Protein AF-A0A522CH84-F1 (afdb_monomer)

Solvent-accessible surface area (backbone atoms only — not comparable to full-atom values): 4876 Å² total; per-residue (Å²): 131,67,68,64,43,52,53,43,40,55,51,44,46,56,46,42,52,52,38,40,75,72,66,77,47,84,59,92,44,45,44,67,54,49,71,50,56,42,82,45,51,70,49,74,39,52,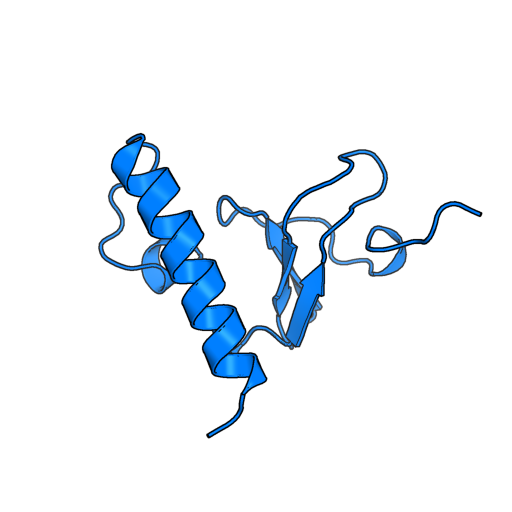30,34,75,95,75,42,77,55,49,33,45,27,31,74,87,48,51,23,24,39,73,81,36,45,81,49,80,55,62,67,89,43,41,64,71,76,86,125

pLDDT: mean 92.91, std 10.4, range [43.31, 98.38]

Sequence (84 aa):
MNVEAKLYGDLMEKYFRRWRVMGFTMAGSPEEFYGFHYNHVAEVHFHKQGDGDGIWFRLHDGRVFDIMGHPDEPDRLWYDKTAH

Foldseek 3Di:
DPPQLVVLQVLLQVLVVVCVVVVVDPDPGSCRQLVHHSVQFPDWFQAFAPVGGAIWTAGPVQWIAGSRNHTDDSDPVGTDDDPD

Nearest PDB structures (foldseek):
  8gw2-assembly1_E  TM=6.103E-01  e=4.856E+00  Escherichia coli
  7fik-assembly1_d  TM=4.431E-01  e=3.733E+00  Xenopus laevis

Mean predicted aligned error: 3.71 Å

Radius of gyration: 12.81 Å; Cα contacts (8 Å, |Δi|>4): 114; chains: 1; bounding box: 24×38×35 Å

Structure (mmCIF, N/CA/C/O backbone):
data_AF-A0A522CH84-F1
#
_entry.id   AF-A0A522CH84-F1
#
loop_
_atom_site.group_PDB
_atom_site.id
_atom_site.type_symbol
_atom_site.label_atom_id
_atom_site.label_alt_id
_atom_site.label_comp_id
_atom_site.label_asym_id
_atom_site.label_entity_id
_atom_site.label_seq_id
_atom_site.pdbx_PDB_ins_code
_atom_site.Cartn_x
_atom_site.Cartn_y
_atom_site.Cartn_z
_atom_site.occupancy
_atom_site.B_iso_or_equiv
_atom_site.auth_seq_id
_atom_site.auth_comp_id
_atom_site.auth_asym_id
_atom_site.auth_atom_id
_atom_site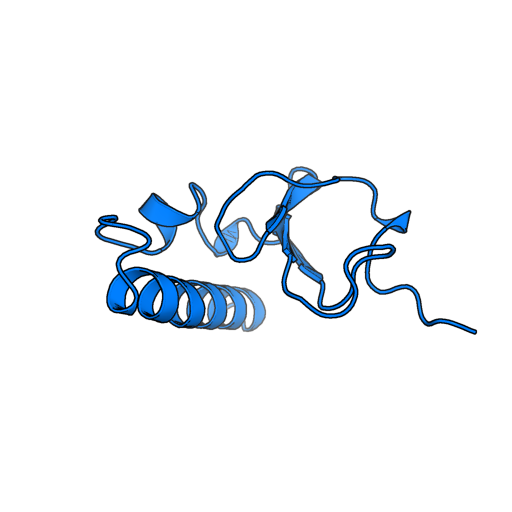.pdbx_PDB_model_num
ATOM 1 N N . MET A 1 1 ? -0.684 -4.545 21.108 1.00 54.44 1 MET A N 1
ATOM 2 C CA . MET A 1 1 ? -0.406 -3.760 19.886 1.00 54.44 1 MET A CA 1
ATOM 3 C C . MET A 1 1 ? 0.034 -4.754 18.821 1.00 54.44 1 MET A C 1
ATOM 5 O O . MET A 1 1 ? 0.929 -5.533 19.122 1.00 54.44 1 MET A O 1
ATOM 9 N N . ASN A 1 2 ? -0.642 -4.823 17.669 1.00 71.12 2 ASN A N 1
ATOM 10 C CA . ASN A 1 2 ? -0.261 -5.750 16.597 1.00 71.12 2 ASN A CA 1
ATOM 11 C C . ASN A 1 2 ? 1.008 -5.212 15.910 1.0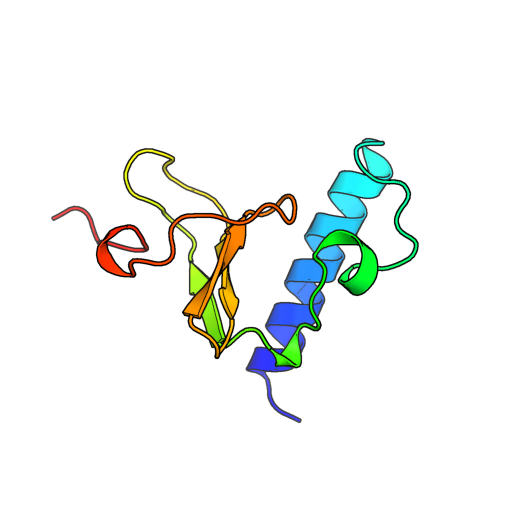0 71.12 2 ASN A C 1
ATOM 13 O O . ASN A 1 2 ? 1.006 -4.076 15.436 1.00 71.12 2 ASN A O 1
ATOM 17 N N . VAL A 1 3 ? 2.100 -5.978 15.933 1.00 72.56 3 VAL A N 1
ATOM 18 C CA . VAL A 1 3 ? 3.416 -5.550 15.422 1.00 72.56 3 VAL A CA 1
ATOM 19 C C . VAL A 1 3 ? 3.364 -5.299 13.912 1.00 72.56 3 VAL A C 1
ATOM 21 O O . VAL A 1 3 ? 3.954 -4.332 13.437 1.00 72.56 3 VAL A O 1
ATOM 24 N N . GLU A 1 4 ? 2.592 -6.100 13.178 1.00 79.00 4 GLU 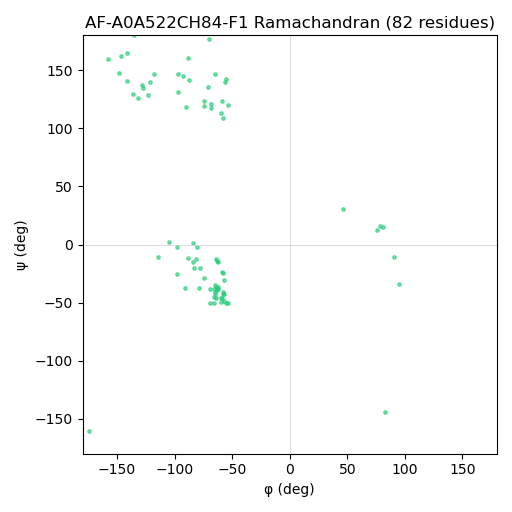A N 1
ATOM 25 C CA . GLU A 1 4 ? 2.443 -6.000 11.720 1.00 79.00 4 GLU A CA 1
ATOM 26 C C . GLU A 1 4 ? 1.763 -4.696 11.299 1.00 79.00 4 GLU A C 1
ATOM 28 O O . GLU A 1 4 ? 2.272 -3.975 10.445 1.00 79.00 4 GLU A O 1
ATOM 33 N N . ALA A 1 5 ? 0.683 -4.317 11.987 1.00 79.44 5 ALA A N 1
ATOM 34 C CA . ALA A 1 5 ? -0.026 -3.068 11.722 1.00 79.44 5 ALA A CA 1
ATOM 35 C C . ALA A 1 5 ? 0.891 -1.839 11.859 1.00 79.44 5 ALA A C 1
ATOM 37 O O . ALA A 1 5 ? 0.851 -0.930 11.031 1.00 79.44 5 ALA A O 1
ATOM 38 N N . LYS A 1 6 ? 1.772 -1.826 12.869 1.00 87.88 6 LYS A N 1
ATOM 39 C CA . LYS A 1 6 ? 2.751 -0.743 13.030 1.00 87.88 6 LYS A CA 1
ATOM 40 C C . LYS A 1 6 ? 3.752 -0.709 11.868 1.00 87.88 6 LYS A C 1
ATOM 42 O O . LYS A 1 6 ? 4.072 0.375 11.392 1.00 87.88 6 LYS A O 1
ATOM 47 N N . LEU A 1 7 ? 4.220 -1.868 11.398 1.00 91.50 7 LEU A N 1
ATOM 48 C CA . LEU A 1 7 ? 5.144 -1.947 10.261 1.00 91.50 7 LEU A CA 1
ATOM 49 C C . LEU A 1 7 ? 4.508 -1.420 8.969 1.00 91.50 7 LEU A C 1
ATOM 51 O O . LEU A 1 7 ? 5.170 -0.707 8.215 1.00 91.50 7 LEU A O 1
ATOM 55 N N . TYR A 1 8 ? 3.228 -1.711 8.730 1.00 94.94 8 TYR A N 1
ATOM 56 C CA . TYR A 1 8 ? 2.503 -1.177 7.575 1.00 94.94 8 TYR A CA 1
ATOM 57 C C . TYR A 1 8 ? 2.350 0.342 7.648 1.00 94.94 8 TYR A C 1
ATOM 59 O O . TYR A 1 8 ? 2.602 1.022 6.654 1.00 94.94 8 TYR A O 1
ATOM 67 N N . GLY A 1 9 ? 2.029 0.885 8.827 1.00 95.56 9 GLY A N 1
ATOM 68 C CA . GLY A 1 9 ? 1.993 2.333 9.045 1.00 95.56 9 GLY A CA 1
ATOM 69 C C . GLY A 1 9 ? 3.349 3.000 8.783 1.00 95.56 9 GLY A C 1
ATOM 70 O O . GLY A 1 9 ? 3.421 3.983 8.049 1.00 95.56 9 GLY A O 1
ATOM 71 N N . ASP A 1 10 ? 4.437 2.423 9.306 1.00 95.88 10 ASP A N 1
ATOM 72 C CA . ASP A 1 10 ? 5.802 2.929 9.103 1.00 95.88 10 ASP A CA 1
ATOM 73 C C . ASP A 1 10 ? 6.204 2.905 7.606 1.00 95.88 10 ASP A C 1
ATOM 75 O O . ASP A 1 10 ? 6.841 3.839 7.108 1.00 95.88 10 ASP A O 1
ATOM 79 N N . LEU A 1 11 ? 5.803 1.865 6.861 1.00 96.06 11 LEU A N 1
ATOM 80 C CA . LEU A 1 11 ? 6.006 1.762 5.411 1.00 96.06 11 LEU A CA 1
ATOM 81 C C . LEU A 1 11 ? 5.210 2.822 4.644 1.00 96.06 11 LEU A C 1
ATOM 83 O O . LEU A 1 11 ? 5.787 3.540 3.823 1.00 96.06 11 LEU A O 1
ATOM 87 N N . MET A 1 12 ? 3.913 2.952 4.922 1.00 97.31 12 MET A N 1
ATOM 88 C CA . MET A 1 12 ? 3.062 3.959 4.286 1.00 97.31 12 MET A CA 1
ATOM 89 C C . MET A 1 12 ? 3.625 5.365 4.510 1.00 97.31 12 MET A C 1
ATOM 91 O O . MET A 1 12 ? 3.825 6.096 3.540 1.00 97.31 12 MET A O 1
ATOM 95 N N . GLU A 1 13 ? 3.971 5.709 5.753 1.00 97.69 13 GLU A N 1
ATOM 96 C CA . GLU A 1 13 ? 4.564 7.000 6.120 1.00 97.69 13 GLU A CA 1
ATOM 97 C C . GLU A 1 13 ? 5.880 7.257 5.371 1.00 97.69 13 GLU A C 1
ATOM 99 O O . GLU A 1 13 ? 6.078 8.336 4.805 1.00 97.69 13 GLU A O 1
ATOM 104 N N . LYS A 1 14 ? 6.777 6.261 5.314 1.00 97.12 14 LYS A N 1
ATOM 105 C CA . LYS A 1 14 ? 8.065 6.365 4.610 1.00 97.12 14 LYS A CA 1
ATOM 106 C C . LYS A 1 14 ? 7.876 6.757 3.143 1.00 97.12 14 LYS A C 1
ATOM 108 O O . LYS A 1 14 ? 8.551 7.673 2.663 1.00 97.12 14 LYS A O 1
ATOM 113 N N . TYR A 1 15 ? 6.997 6.063 2.424 1.00 96.56 15 TYR A N 1
ATOM 114 C CA . TYR A 1 15 ? 6.810 6.303 0.992 1.00 96.56 15 TYR A CA 1
ATOM 115 C C . TYR A 1 15 ? 5.953 7.536 0.719 1.00 96.56 15 TYR A C 1
ATOM 117 O O . TYR A 1 15 ? 6.328 8.332 -0.137 1.00 96.56 15 TYR A O 1
ATOM 125 N N . PHE A 1 16 ? 4.919 7.793 1.522 1.00 97.62 16 PHE A N 1
ATOM 126 C CA . PHE A 1 16 ? 4.168 9.049 1.474 1.00 97.62 16 PHE A CA 1
ATOM 127 C C . PHE A 1 16 ? 5.094 10.265 1.601 1.00 97.62 16 PHE A C 1
ATOM 129 O O . PHE A 1 16 ? 5.065 11.157 0.753 1.00 97.62 16 PHE A O 1
ATOM 136 N N . ARG A 1 17 ? 5.981 10.286 2.609 1.00 97.69 17 ARG A N 1
ATOM 137 C CA . ARG A 1 17 ? 6.952 11.379 2.781 1.00 97.69 17 ARG A CA 1
ATOM 138 C C . ARG A 1 17 ? 7.844 11.545 1.562 1.00 97.69 17 ARG A C 1
ATOM 140 O O . ARG A 1 17 ? 8.082 12.672 1.137 1.00 97.69 17 ARG A O 1
ATOM 147 N N . ARG A 1 18 ? 8.325 10.438 0.991 1.00 96.81 18 ARG A N 1
ATOM 148 C CA . ARG A 1 18 ? 9.140 10.465 -0.227 1.00 96.81 18 ARG A CA 1
ATOM 149 C C . ARG A 1 18 ? 8.374 11.104 -1.390 1.00 96.81 18 ARG A C 1
ATOM 151 O O . ARG A 1 18 ? 8.908 12.014 -2.021 1.00 96.81 18 ARG A O 1
ATOM 158 N N . TRP A 1 19 ? 7.136 10.684 -1.647 1.00 95.94 19 TRP A N 1
ATOM 159 C CA . TRP A 1 19 ? 6.312 11.222 -2.737 1.00 95.94 19 TRP A CA 1
ATOM 160 C C . TRP A 1 19 ? 5.935 12.687 -2.523 1.00 95.94 19 TRP A C 1
ATOM 162 O O . TRP A 1 19 ? 5.990 13.476 -3.465 1.00 95.94 19 TRP A O 1
ATOM 172 N N . ARG A 1 20 ? 5.650 13.078 -1.279 1.00 96.25 20 ARG A N 1
ATOM 173 C CA . ARG A 1 20 ? 5.380 14.468 -0.906 1.00 96.25 20 ARG A CA 1
ATOM 174 C C . ARG A 1 20 ? 6.596 15.369 -1.120 1.00 96.25 20 ARG A C 1
ATOM 176 O O . ARG A 1 20 ? 6.461 16.432 -1.713 1.00 96.25 20 ARG A O 1
ATOM 183 N N . VAL A 1 21 ? 7.789 14.942 -0.693 1.00 97.50 21 VAL A N 1
ATOM 184 C CA . VAL A 1 21 ? 9.040 15.705 -0.891 1.00 97.50 21 VAL A CA 1
ATOM 185 C C . VAL A 1 21 ? 9.363 15.884 -2.375 1.00 97.50 21 VAL A C 1
ATOM 187 O O . VAL A 1 21 ? 9.843 16.940 -2.772 1.00 97.50 21 VAL A O 1
ATOM 190 N N . MET A 1 22 ? 9.076 14.879 -3.202 1.00 96.56 22 MET A N 1
ATOM 191 C CA . MET A 1 22 ? 9.274 14.959 -4.652 1.00 96.56 22 MET A CA 1
ATOM 192 C C . MET A 1 22 ? 8.146 15.707 -5.388 1.00 96.56 22 MET A C 1
ATOM 194 O O . MET A 1 22 ? 8.230 15.875 -6.600 1.00 96.56 22 MET A O 1
ATOM 198 N N . GLY A 1 23 ? 7.106 16.169 -4.684 1.00 96.50 23 GLY A N 1
ATOM 199 C CA . GLY A 1 23 ? 6.006 16.942 -5.268 1.00 96.50 23 GLY A CA 1
ATOM 200 C C . GLY A 1 23 ? 4.965 16.117 -6.031 1.00 96.50 23 GLY A C 1
ATOM 201 O O . GLY A 1 23 ? 4.177 16.687 -6.778 1.00 96.50 23 GLY A O 1
ATOM 202 N N . PHE A 1 24 ? 4.930 14.793 -5.847 1.00 95.62 24 PHE A N 1
ATOM 203 C CA . PHE A 1 24 ? 3.954 13.915 -6.510 1.00 95.62 24 PHE A CA 1
ATOM 204 C C . PHE A 1 24 ? 2.586 13.881 -5.822 1.00 95.62 24 PHE A C 1
ATOM 206 O O . PHE A 1 24 ? 1.625 13.373 -6.390 1.00 95.62 24 PHE A O 1
ATOM 213 N N . THR A 1 25 ? 2.478 14.407 -4.602 1.00 95.81 25 THR A N 1
ATOM 214 C CA . THR A 1 25 ? 1.210 14.496 -3.878 1.00 95.81 25 THR A CA 1
ATOM 215 C C . THR A 1 25 ? 1.166 15.720 -2.976 1.00 95.81 25 THR A C 1
ATOM 217 O O . THR A 1 25 ? 2.182 16.133 -2.413 1.00 95.81 25 THR A O 1
ATOM 220 N N . MET A 1 26 ? -0.038 16.270 -2.822 1.00 96.38 26 MET A N 1
ATOM 221 C CA . MET A 1 26 ? -0.360 17.344 -1.879 1.00 96.38 26 MET A CA 1
ATOM 222 C C . MET A 1 26 ? -1.137 16.838 -0.657 1.00 96.38 26 MET A C 1
ATOM 224 O O . MET A 1 26 ? -1.504 17.649 0.192 1.00 96.38 26 MET A O 1
ATOM 228 N N . ALA A 1 27 ? -1.381 15.525 -0.564 1.00 97.12 27 ALA A N 1
ATOM 229 C CA . ALA A 1 27 ? -2.119 14.920 0.538 1.00 97.12 27 ALA A CA 1
ATOM 230 C C . ALA A 1 27 ? -1.496 15.277 1.900 1.00 97.12 27 ALA A C 1
ATOM 232 O O . ALA A 1 27 ? -0.270 15.362 2.061 1.00 97.12 27 ALA A O 1
ATOM 233 N N . GLY A 1 28 ? -2.356 15.500 2.891 1.00 96.88 28 GLY A N 1
ATOM 234 C CA . GLY A 1 28 ? -1.988 15.853 4.254 1.00 96.88 28 GLY A CA 1
ATOM 235 C C . GLY A 1 28 ? -1.442 14.675 5.057 1.00 96.88 28 GLY A C 1
ATOM 236 O O . GLY A 1 28 ? -0.583 14.899 5.915 1.00 96.88 28 GLY A O 1
ATOM 237 N N . SER A 1 29 ? -1.872 13.449 4.743 1.00 97.25 29 SER A N 1
ATOM 238 C CA . SER A 1 29 ? -1.496 12.210 5.436 1.00 97.25 29 SER A CA 1
ATOM 239 C C . SER A 1 29 ? -1.298 11.021 4.480 1.00 97.25 29 SER A C 1
ATOM 241 O O . SER A 1 29 ? -1.762 11.066 3.334 1.00 97.25 29 SER A O 1
ATOM 243 N N . PRO A 1 30 ? -0.654 9.927 4.938 1.00 97.44 30 PRO A N 1
ATOM 244 C CA . PRO A 1 30 ? -0.593 8.684 4.174 1.00 97.44 30 PRO A CA 1
ATOM 245 C C . PRO A 1 30 ? -1.978 8.131 3.834 1.00 97.44 30 PRO A C 1
ATOM 247 O O . PRO A 1 30 ? -2.195 7.704 2.708 1.00 97.44 30 PRO A O 1
ATOM 250 N N . GLU A 1 31 ? -2.930 8.154 4.767 1.00 97.50 31 GLU A N 1
ATOM 251 C CA . GLU A 1 31 ? -4.276 7.617 4.541 1.00 97.50 31 GLU A CA 1
ATOM 252 C C . GLU A 1 31 ? -5.038 8.393 3.464 1.00 97.50 31 GLU A C 1
ATOM 254 O O . GLU A 1 31 ? -5.789 7.795 2.698 1.00 97.50 31 GLU A O 1
ATOM 259 N N . GLU A 1 32 ? -4.826 9.708 3.376 1.00 97.69 32 GLU A N 1
ATOM 260 C CA . GLU A 1 32 ? -5.373 10.529 2.295 1.00 97.69 32 GLU A CA 1
ATOM 261 C C . GLU A 1 32 ? -4.703 10.204 0.953 1.00 97.69 32 GLU A C 1
ATOM 263 O O . GLU A 1 32 ? -5.378 10.153 -0.070 1.00 97.69 32 GLU A O 1
ATOM 268 N N . PHE A 1 33 ? -3.392 9.945 0.953 1.00 97.88 33 PHE A N 1
ATOM 269 C CA . PHE A 1 33 ? -2.647 9.603 -0.259 1.00 97.88 33 PHE A CA 1
ATOM 270 C C . PHE A 1 33 ? -3.013 8.221 -0.815 1.00 97.88 33 PHE A C 1
ATOM 272 O O . PHE A 1 33 ? -3.304 8.092 -1.998 1.00 97.88 33 PHE A O 1
ATOM 279 N N . TYR A 1 34 ? -3.007 7.194 0.035 1.00 97.31 34 TYR A N 1
ATOM 280 C CA . TYR A 1 34 ? -3.274 5.812 -0.365 1.00 97.31 34 TYR A CA 1
ATOM 281 C C . TYR A 1 34 ? -4.772 5.482 -0.441 1.00 97.31 34 TYR A C 1
ATOM 283 O O . TYR A 1 34 ? -5.158 4.500 -1.068 1.00 97.31 34 TYR A O 1
ATOM 291 N N . GLY A 1 35 ? -5.631 6.261 0.225 1.00 97.38 35 GLY A N 1
ATOM 292 C CA . GLY A 1 35 ? -7.074 6.015 0.275 1.00 97.38 35 GLY A CA 1
ATOM 293 C C . GLY A 1 35 ? -7.495 4.865 1.200 1.00 97.38 35 GLY A C 1
ATOM 294 O O . GLY A 1 35 ? -8.642 4.416 1.147 1.00 97.38 35 GLY A O 1
ATOM 295 N N . PHE A 1 36 ? -6.596 4.372 2.055 1.00 97.38 36 PHE A N 1
ATOM 296 C CA . PHE A 1 36 ? -6.889 3.352 3.063 1.00 97.38 36 PHE A CA 1
ATOM 297 C C . PHE A 1 36 ? -6.053 3.554 4.330 1.00 97.38 36 PHE A C 1
ATOM 299 O O . PHE A 1 36 ? -5.037 4.241 4.324 1.00 97.38 36 PHE A O 1
ATOM 306 N N . HIS A 1 37 ? -6.487 2.932 5.428 1.00 96.88 37 HIS A N 1
ATOM 307 C CA . HIS A 1 37 ? -5.770 2.929 6.701 1.00 96.88 37 HIS A CA 1
ATOM 308 C C . HIS A 1 37 ? -4.851 1.705 6.803 1.00 96.88 37 HIS A C 1
ATOM 310 O O . HIS A 1 37 ? -5.233 0.620 6.368 1.00 96.88 37 HIS A O 1
ATOM 316 N N . TYR A 1 38 ? -3.679 1.831 7.434 1.00 95.75 38 TYR A N 1
ATOM 317 C CA . TYR A 1 38 ? -2.697 0.737 7.536 1.00 95.75 38 TYR A CA 1
ATOM 318 C C . TYR A 1 38 ? -3.252 -0.539 8.196 1.00 95.75 38 TYR A C 1
ATOM 320 O O . TYR A 1 38 ? -2.863 -1.642 7.834 1.00 95.75 38 TYR A O 1
ATOM 328 N N . ASN A 1 39 ? -4.213 -0.413 9.120 1.00 96.12 39 ASN A N 1
ATOM 329 C CA . ASN A 1 39 ? -4.922 -1.559 9.721 1.00 96.12 39 ASN A CA 1
ATOM 330 C C . ASN A 1 39 ? -5.758 -2.378 8.723 1.00 96.12 39 ASN A C 1
ATOM 332 O O . ASN A 1 39 ? -6.262 -3.432 9.093 1.00 96.12 39 ASN A O 1
ATOM 336 N N . HIS A 1 40 ? -5.983 -1.883 7.505 1.00 96.62 40 HIS A N 1
ATOM 337 C CA . HIS A 1 40 ? -6.667 -2.640 6.459 1.00 96.62 40 HIS A CA 1
ATOM 338 C C . HIS A 1 40 ? -5.701 -3.490 5.634 1.00 96.62 40 HIS A C 1
ATOM 340 O O . HIS A 1 40 ? -6.168 -4.321 4.858 1.00 96.62 40 HIS A O 1
ATOM 346 N N . VAL A 1 41 ? -4.388 -3.280 5.779 1.00 96.62 41 VAL A N 1
ATOM 347 C CA . VAL A 1 41 ? -3.355 -4.032 5.068 1.00 96.62 41 VAL A CA 1
ATOM 348 C C . VAL A 1 41 ? -3.241 -5.424 5.682 1.00 96.62 41 VAL A C 1
ATOM 350 O O . VAL A 1 41 ? -3.003 -5.573 6.878 1.00 96.62 41 VAL A O 1
ATOM 353 N N . ALA A 1 42 ? -3.413 -6.435 4.837 1.00 95.81 42 ALA A N 1
ATOM 354 C CA . ALA A 1 42 ? -3.269 -7.842 5.179 1.00 95.81 42 ALA A CA 1
ATOM 355 C C . ALA A 1 42 ? -1.841 -8.347 4.945 1.00 95.81 42 ALA A C 1
ATOM 357 O O . ALA A 1 42 ? -1.354 -9.184 5.695 1.00 95.81 42 ALA A O 1
ATOM 358 N N . GLU A 1 43 ? -1.199 -7.872 3.878 1.00 94.81 43 GLU A N 1
ATOM 359 C CA . GLU A 1 43 ? 0.143 -8.281 3.470 1.00 94.81 43 GLU A CA 1
ATOM 360 C C . GLU A 1 43 ? 0.783 -7.209 2.577 1.00 94.81 43 GLU A C 1
ATOM 362 O O . GLU A 1 43 ? 0.094 -6.370 1.987 1.00 94.81 43 GLU A O 1
ATOM 367 N N . VAL A 1 44 ? 2.112 -7.239 2.484 1.00 96.06 44 VAL A N 1
ATOM 368 C CA . VAL A 1 44 ? 2.894 -6.391 1.580 1.00 96.06 44 VAL A CA 1
ATOM 369 C C . VAL A 1 44 ? 3.731 -7.290 0.688 1.00 96.06 44 VAL A C 1
ATOM 371 O O . VAL A 1 44 ? 4.454 -8.144 1.200 1.00 96.06 44 VAL A O 1
ATOM 374 N N . HIS A 1 45 ? 3.643 -7.067 -0.619 1.00 96.12 45 HIS A N 1
ATOM 375 C CA . HIS A 1 45 ? 4.460 -7.752 -1.612 1.00 96.12 45 HIS A CA 1
ATOM 376 C C . HIS A 1 45 ? 5.669 -6.911 -1.999 1.00 96.12 45 HIS A C 1
ATOM 378 O O . HIS A 1 45 ? 5.573 -5.682 -2.050 1.00 96.12 45 HIS A O 1
ATOM 384 N N . PHE A 1 46 ? 6.785 -7.574 -2.299 1.00 95.31 46 PHE A N 1
ATOM 385 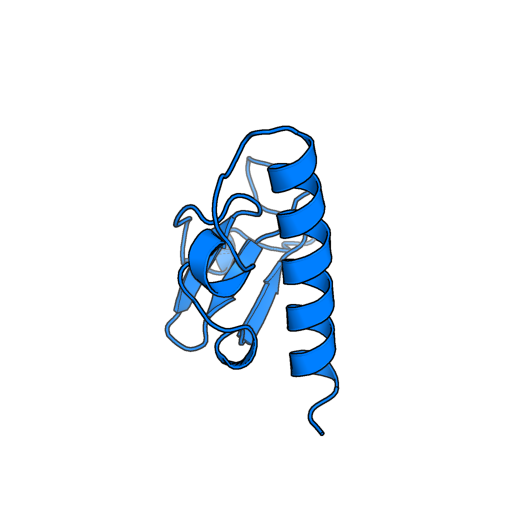C CA . PHE A 1 46 ? 8.055 -6.926 -2.645 1.00 95.31 46 PHE A CA 1
ATOM 386 C C . PHE A 1 46 ? 8.502 -7.186 -4.080 1.00 95.31 46 PHE A C 1
ATOM 388 O O . PHE A 1 46 ? 9.418 -6.529 -4.570 1.00 95.31 46 PHE A O 1
ATOM 395 N N . HIS A 1 47 ? 7.845 -8.114 -4.764 1.00 95.56 47 HIS A N 1
ATOM 396 C CA . HIS A 1 47 ? 8.091 -8.407 -6.162 1.00 95.56 47 HIS A CA 1
ATOM 397 C C . HIS A 1 47 ? 6.775 -8.695 -6.886 1.00 95.56 47 HIS A C 1
ATOM 399 O O . HIS A 1 47 ? 5.911 -9.403 -6.364 1.00 95.56 47 HIS A O 1
ATOM 405 N N . LYS A 1 48 ? 6.647 -8.209 -8.121 1.00 95.44 48 LYS A N 1
ATOM 406 C CA . LYS A 1 48 ? 5.527 -8.512 -9.016 1.00 95.44 48 LYS A CA 1
ATOM 407 C C . LYS A 1 48 ? 6.045 -9.007 -10.361 1.00 95.44 48 LYS A C 1
ATOM 409 O O . LYS A 1 48 ? 6.955 -8.434 -10.955 1.00 95.44 48 LYS A O 1
ATOM 414 N N . GLN A 1 49 ? 5.448 -10.076 -10.873 1.00 94.31 49 GLN A N 1
ATOM 415 C CA . GLN A 1 49 ? 5.747 -10.601 -12.197 1.00 94.31 49 GLN A CA 1
ATOM 416 C C . GLN A 1 49 ? 5.491 -9.527 -13.266 1.00 94.31 49 GLN A C 1
ATOM 418 O O . GLN A 1 49 ? 4.386 -9.008 -13.377 1.00 94.31 49 GLN A O 1
ATOM 423 N N . GLY A 1 50 ? 6.512 -9.219 -14.068 1.00 91.69 50 GLY A N 1
ATOM 424 C CA . GLY A 1 50 ? 6.449 -8.207 -15.130 1.00 91.69 50 GLY A CA 1
ATOM 425 C C . GLY A 1 50 ? 6.959 -6.822 -14.717 1.00 91.69 50 GLY A C 1
ATOM 426 O O . GLY A 1 50 ? 7.597 -6.170 -15.537 1.00 91.69 50 GLY A O 1
ATOM 427 N N . ASP A 1 51 ? 6.765 -6.418 -13.459 1.00 92.62 51 ASP A N 1
ATOM 428 C CA . ASP A 1 51 ? 7.235 -5.128 -12.922 1.00 92.62 51 ASP A CA 1
ATOM 429 C C . ASP A 1 51 ? 8.570 -5.245 -12.155 1.00 92.62 51 ASP A C 1
ATOM 431 O O . ASP A 1 51 ? 9.342 -4.289 -12.097 1.00 92.62 51 ASP A O 1
ATOM 435 N N . GLY A 1 52 ? 8.880 -6.427 -11.611 1.00 92.94 52 GLY A N 1
ATOM 436 C CA . GLY A 1 52 ? 10.087 -6.684 -10.824 1.00 92.94 52 GLY A CA 1
ATOM 437 C C . GLY A 1 52 ? 9.936 -6.268 -9.359 1.00 92.94 52 GLY A C 1
ATOM 438 O O . GLY A 1 52 ? 8.870 -6.438 -8.763 1.00 92.94 52 GLY A O 1
ATOM 439 N N . ASP A 1 53 ? 11.020 -5.757 -8.771 1.00 94.56 53 ASP A N 1
ATOM 440 C CA . ASP A 1 53 ? 11.063 -5.337 -7.367 1.00 94.56 53 ASP A CA 1
ATOM 441 C C . ASP A 1 53 ? 10.248 -4.057 -7.132 1.00 94.56 53 ASP A C 1
ATOM 443 O O . ASP A 1 53 ? 10.364 -3.070 -7.862 1.00 94.56 53 ASP A O 1
ATOM 447 N N . GLY A 1 54 ? 9.467 -4.034 -6.055 1.00 93.44 54 GLY A N 1
ATOM 448 C CA . GLY A 1 54 ? 8.606 -2.904 -5.723 1.00 93.44 54 GLY A CA 1
ATOM 449 C C . GLY A 1 54 ? 7.914 -3.072 -4.379 1.00 93.44 54 GLY A C 1
ATOM 450 O O . GLY A 1 54 ? 8.378 -3.816 -3.522 1.00 93.44 54 GLY A O 1
ATOM 451 N N . ILE A 1 55 ? 6.829 -2.327 -4.168 1.00 95.81 55 ILE A N 1
ATOM 452 C CA . ILE A 1 55 ? 5.965 -2.485 -2.997 1.00 95.81 55 ILE A CA 1
ATOM 453 C C . ILE A 1 55 ? 4.520 -2.439 -3.448 1.00 95.81 55 ILE A C 1
ATOM 455 O O . ILE A 1 55 ? 4.111 -1.487 -4.115 1.00 95.81 55 ILE A O 1
ATOM 459 N N . TRP A 1 56 ? 3.758 -3.433 -3.006 1.00 98.00 56 TRP A N 1
ATOM 460 C CA . TRP A 1 56 ? 2.317 -3.479 -3.183 1.00 98.00 56 TRP A CA 1
ATOM 461 C C . TRP A 1 56 ? 1.637 -3.810 -1.864 1.00 98.00 56 TRP A C 1
ATOM 463 O O . TRP A 1 56 ? 1.957 -4.807 -1.219 1.00 98.00 56 TRP A O 1
ATOM 473 N N . PHE A 1 57 ? 0.691 -2.969 -1.463 1.00 97.81 57 PHE A N 1
ATOM 474 C CA . PHE A 1 57 ? -0.126 -3.169 -0.276 1.00 97.81 57 PHE A CA 1
ATOM 475 C C . PHE A 1 57 ? -1.370 -3.956 -0.661 1.00 97.81 57 PHE A C 1
ATOM 477 O O . PHE A 1 57 ? -2.189 -3.468 -1.440 1.00 97.81 57 PHE A O 1
ATOM 484 N N . ARG A 1 58 ? -1.552 -5.148 -0.092 1.00 98.06 58 ARG A N 1
ATOM 485 C CA . ARG A 1 58 ? -2.811 -5.880 -0.217 1.00 98.06 58 ARG A CA 1
ATOM 486 C C . ARG A 1 58 ? -3.675 -5.634 1.003 1.00 98.06 58 ARG A C 1
ATOM 488 O O . ARG A 1 58 ? -3.235 -5.811 2.137 1.00 98.06 58 ARG A O 1
ATOM 495 N N . LEU A 1 59 ? -4.933 -5.297 0.765 1.00 97.69 59 LEU A N 1
ATOM 496 C CA . LEU A 1 59 ? -5.925 -5.111 1.811 1.00 97.69 59 LEU A CA 1
ATOM 497 C C . LEU A 1 59 ? -6.640 -6.425 2.159 1.00 97.69 59 LEU A C 1
ATOM 499 O O . LEU A 1 59 ? -6.684 -7.361 1.360 1.00 97.69 59 LEU A O 1
ATOM 503 N N . HIS A 1 60 ? -7.261 -6.487 3.338 1.00 97.00 60 HIS A N 1
ATOM 504 C CA . HIS A 1 60 ? -8.064 -7.639 3.775 1.00 97.00 60 HIS A CA 1
ATOM 505 C C . HIS A 1 60 ? -9.239 -7.968 2.838 1.00 97.00 60 HIS A C 1
ATOM 507 O O . HIS A 1 60 ? -9.685 -9.112 2.807 1.00 97.00 60 HIS A O 1
ATOM 513 N N . ASP A 1 61 ? -9.726 -6.994 2.065 1.00 96.94 61 ASP A N 1
ATOM 514 C CA . ASP A 1 61 ? -10.780 -7.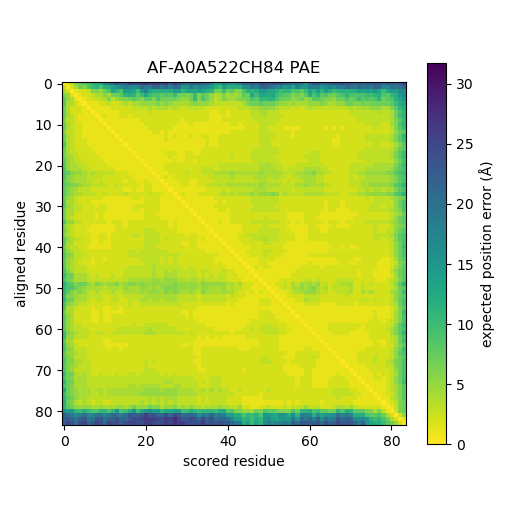189 1.060 1.00 96.94 61 ASP A CA 1
ATOM 515 C C . ASP A 1 61 ? -10.258 -7.700 -0.297 1.00 96.94 61 ASP A C 1
ATOM 517 O O . ASP A 1 61 ? -11.034 -7.898 -1.230 1.00 96.94 61 ASP A O 1
ATOM 521 N N . GLY A 1 62 ? -8.947 -7.932 -0.406 1.00 97.00 62 GLY A N 1
ATOM 522 C CA . GLY A 1 62 ? -8.295 -8.473 -1.592 1.00 97.00 62 GLY A CA 1
ATOM 523 C C . GLY A 1 62 ? -7.811 -7.426 -2.592 1.00 97.00 62 GLY A C 1
ATOM 524 O O . GLY A 1 62 ? -7.037 -7.796 -3.475 1.00 97.00 62 GLY A O 1
ATOM 525 N N . ARG A 1 63 ? -8.185 -6.145 -2.452 1.00 98.25 63 ARG A N 1
ATOM 526 C CA . ARG A 1 63 ? -7.650 -5.072 -3.306 1.00 98.25 63 ARG A CA 1
ATOM 527 C C . ARG A 1 63 ? -6.151 -4.898 -3.080 1.00 98.25 63 ARG A C 1
ATOM 529 O O . ARG A 1 63 ? -5.666 -5.063 -1.960 1.00 98.25 63 ARG A O 1
ATOM 536 N N . VAL A 1 64 ? -5.436 -4.535 -4.139 1.00 98.31 64 VAL A N 1
ATOM 537 C CA . VAL A 1 64 ? -3.995 -4.271 -4.114 1.00 98.31 64 VAL A CA 1
ATOM 538 C C . VAL A 1 64 ? -3.746 -2.850 -4.590 1.00 98.31 64 VAL A C 1
ATOM 540 O O . VAL A 1 64 ? -4.411 -2.388 -5.514 1.00 98.31 64 VAL A O 1
ATOM 543 N N . PHE A 1 65 ? -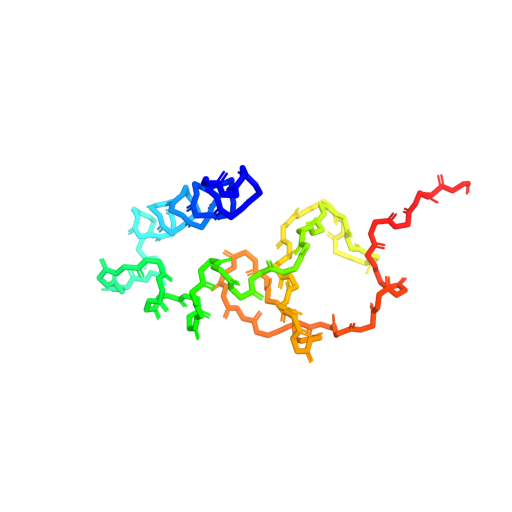2.815 -2.162 -3.940 1.00 98.38 65 PHE A N 1
ATOM 544 C CA . PHE A 1 65 ? -2.380 -0.823 -4.312 1.00 98.38 65 PHE A CA 1
ATOM 545 C C . PHE A 1 65 ? -0.861 -0.780 -4.436 1.00 98.38 65 PHE A C 1
ATOM 547 O O . PHE A 1 65 ? -0.156 -1.338 -3.592 1.00 98.38 65 PHE A O 1
ATOM 554 N N . ASP A 1 66 ? -0.359 -0.120 -5.474 1.00 96.88 66 ASP A N 1
ATOM 555 C CA . ASP A 1 66 ? 1.070 0.103 -5.664 1.00 96.88 66 ASP A CA 1
ATOM 556 C C . ASP A 1 66 ? 1.636 1.111 -4.641 1.00 96.88 66 ASP A C 1
ATOM 558 O O . ASP A 1 66 ? 0.936 1.714 -3.818 1.00 96.88 66 ASP A O 1
ATOM 562 N N . ILE A 1 67 ? 2.946 1.325 -4.709 1.00 95.81 67 ILE A N 1
ATOM 563 C CA . ILE A 1 67 ? 3.670 2.264 -3.849 1.00 95.81 67 ILE A CA 1
ATOM 564 C C . ILE A 1 67 ? 3.252 3.735 -4.028 1.00 95.81 67 ILE A C 1
ATOM 566 O O . ILE A 1 67 ? 3.618 4.576 -3.205 1.00 95.81 67 ILE A O 1
ATOM 570 N N . MET A 1 68 ? 2.524 4.051 -5.101 1.00 95.12 68 MET A N 1
ATOM 571 C CA . MET A 1 68 ? 1.990 5.374 -5.424 1.00 95.12 68 MET A CA 1
ATOM 572 C C . MET A 1 68 ? 0.521 5.530 -4.999 1.00 95.12 68 MET A C 1
ATOM 574 O O . MET A 1 68 ? -0.039 6.608 -5.173 1.00 95.12 68 MET A O 1
ATOM 578 N N . GLY A 1 69 ? -0.103 4.487 -4.441 1.00 95.31 69 GLY A N 1
ATOM 579 C CA . GLY A 1 69 ? -1.513 4.499 -4.053 1.00 95.31 69 GLY A CA 1
ATOM 580 C C . GLY A 1 69 ? -2.488 4.248 -5.201 1.00 95.31 69 GLY A C 1
ATOM 581 O O . GLY A 1 69 ? -3.684 4.486 -5.040 1.00 95.31 69 GLY A O 1
ATOM 582 N N . HIS A 1 70 ? -2.026 3.746 -6.345 1.00 96.44 70 HIS A N 1
ATOM 583 C CA . HIS A 1 70 ? -2.909 3.345 -7.436 1.00 96.44 70 HIS A CA 1
ATOM 584 C C . HIS A 1 70 ? -3.368 1.893 -7.267 1.00 96.44 70 HIS A C 1
ATOM 586 O O . HIS A 1 70 ? -2.556 1.051 -6.883 1.00 96.44 70 HIS A O 1
ATOM 592 N N . PRO A 1 71 ? -4.635 1.565 -7.580 1.00 97.88 71 PRO A N 1
ATOM 593 C CA . PRO A 1 71 ? -5.085 0.178 -7.646 1.00 97.88 71 PRO A CA 1
ATOM 594 C C . PRO A 1 71 ? -4.244 -0.648 -8.628 1.00 97.88 71 PRO A C 1
ATOM 596 O O . PRO A 1 71 ? -3.934 -0.177 -9.722 1.00 97.88 71 PRO A O 1
ATOM 599 N N . ASP A 1 72 ? -3.936 -1.888 -8.259 1.00 97.69 72 ASP A N 1
ATOM 600 C CA . ASP A 1 72 ? -3.175 -2.845 -9.069 1.00 97.69 72 ASP A CA 1
ATOM 601 C C . ASP A 1 72 ? -3.837 -4.244 -9.032 1.00 97.69 72 ASP A C 1
ATOM 603 O O . ASP A 1 72 ? -4.890 -4.441 -8.416 1.00 97.69 72 ASP A O 1
ATOM 607 N N . GLU A 1 73 ? -3.239 -5.204 -9.731 1.00 97.12 73 GLU A N 1
ATOM 608 C CA . GLU A 1 73 ? -3.709 -6.571 -9.932 1.00 97.12 73 GLU A CA 1
ATOM 609 C C . GLU A 1 73 ? -4.015 -7.286 -8.600 1.00 97.12 73 GLU A C 1
ATOM 611 O O . GLU A 1 73 ? -3.138 -7.455 -7.752 1.00 97.12 73 GLU A O 1
ATOM 616 N N . PRO A 1 74 ? -5.261 -7.732 -8.368 1.00 97.31 74 PRO A N 1
ATOM 617 C CA . PRO A 1 74 ? -5.606 -8.429 -7.138 1.00 97.31 74 PRO A CA 1
ATOM 618 C C . PRO A 1 74 ? -5.151 -9.893 -7.104 1.00 97.31 74 PRO A C 1
ATOM 620 O O . PRO A 1 74 ? -5.057 -10.447 -6.007 1.00 97.31 74 PRO A O 1
ATOM 623 N N . ASP A 1 75 ? -4.875 -10.562 -8.223 1.00 96.12 75 ASP A N 1
ATOM 624 C CA . ASP A 1 75 ? -4.511 -11.981 -8.199 1.00 96.12 75 ASP A CA 1
ATOM 625 C C . ASP A 1 75 ? -3.133 -12.204 -7.541 1.00 96.12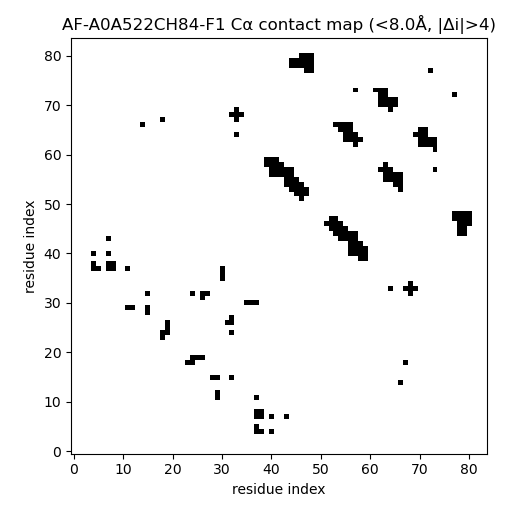 75 ASP A C 1
ATOM 627 O O . ASP A 1 75 ? -2.092 -11.705 -7.971 1.00 96.12 75 ASP A O 1
ATOM 631 N N . ARG A 1 76 ? -3.128 -13.004 -6.467 1.00 94.31 76 ARG A N 1
ATOM 632 C CA . ARG A 1 76 ? -1.932 -13.378 -5.693 1.00 94.31 76 ARG A CA 1
ATOM 633 C C . ARG A 1 76 ? -0.874 -14.068 -6.547 1.00 94.31 76 ARG A C 1
ATOM 635 O O . ARG A 1 76 ? 0.302 -14.007 -6.209 1.00 94.31 76 ARG A O 1
ATOM 642 N N . LEU A 1 77 ? -1.264 -14.700 -7.655 1.00 94.44 77 LEU A N 1
ATOM 643 C CA . LEU A 1 77 ? -0.331 -15.336 -8.579 1.00 94.44 77 LEU A CA 1
ATOM 644 C C . LEU A 1 77 ? 0.648 -14.345 -9.219 1.00 94.44 77 LEU A C 1
ATOM 646 O O . LEU A 1 77 ? 1.652 -14.782 -9.773 1.00 94.44 77 LEU A O 1
ATOM 650 N N . TRP A 1 78 ? 0.411 -13.041 -9.153 1.00 95.00 78 TRP A N 1
ATOM 651 C CA . TRP A 1 78 ? 1.343 -12.065 -9.708 1.00 95.00 78 TRP A CA 1
ATOM 652 C C . TRP A 1 78 ? 2.488 -11.703 -8.768 1.00 95.00 78 TRP A C 1
ATOM 654 O O . TRP A 1 78 ? 3.483 -11.158 -9.235 1.00 95.00 78 TRP A O 1
ATOM 664 N N . TYR A 1 79 ? 2.398 -12.026 -7.479 1.00 95.94 79 TYR A N 1
ATOM 665 C CA . TYR A 1 79 ? 3.273 -11.445 -6.464 1.00 95.94 79 TYR A CA 1
ATOM 666 C C . TYR A 1 79 ? 4.146 -12.475 -5.758 1.00 95.94 79 TYR A C 1
ATOM 668 O O . TYR A 1 79 ? 3.741 -13.620 -5.569 1.00 95.94 79 TYR A O 1
ATOM 676 N N . ASP A 1 80 ? 5.356 -12.047 -5.387 1.00 92.19 80 ASP A N 1
ATOM 677 C CA . ASP A 1 80 ? 6.340 -12.774 -4.570 1.00 92.19 80 ASP A CA 1
ATOM 678 C C . ASP A 1 80 ? 6.563 -14.240 -4.972 1.00 92.19 80 ASP A C 1
ATOM 680 O O . ASP A 1 80 ? 6.907 -15.099 -4.157 1.00 92.19 80 AS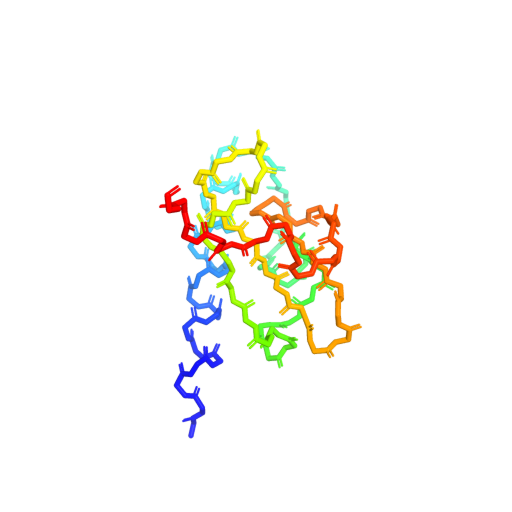P A O 1
ATOM 684 N N . LYS A 1 81 ? 6.397 -14.545 -6.260 1.00 84.00 81 LYS A N 1
ATOM 685 C CA . LYS A 1 81 ? 6.821 -15.824 -6.812 1.00 84.00 81 LYS A CA 1
ATOM 686 C C . LYS A 1 81 ? 8.340 -15.867 -6.788 1.00 84.00 81 LYS A C 1
ATOM 688 O O . LYS A 1 81 ? 9.000 -15.089 -7.474 1.00 84.00 81 LYS A O 1
ATOM 693 N N . THR A 1 82 ? 8.892 -16.812 -6.038 1.00 60.66 82 THR A N 1
ATOM 694 C CA . THR A 1 82 ? 10.288 -17.206 -6.195 1.00 60.66 82 THR A CA 1
ATOM 695 C C . THR A 1 82 ? 10.469 -17.700 -7.625 1.00 60.66 82 THR A C 1
ATOM 697 O O . THR A 1 82 ? 9.878 -18.711 -8.007 1.00 60.66 82 THR A O 1
ATOM 700 N N . ALA A 1 83 ? 11.248 -16.973 -8.428 1.00 51.12 83 ALA A N 1
ATOM 701 C CA . ALA A 1 83 ? 11.764 -17.514 -9.675 1.00 51.12 83 ALA A CA 1
ATOM 702 C C . ALA A 1 83 ? 12.572 -18.771 -9.315 1.00 51.12 83 ALA A C 1
ATOM 704 O O . ALA A 1 83 ? 13.600 -18.675 -8.643 1.00 51.12 83 ALA A O 1
ATOM 705 N N . HIS A 1 84 ? 12.040 -19.940 -9.663 1.00 43.31 84 HIS A N 1
ATOM 706 C CA . HIS A 1 84 ? 12.786 -21.193 -9.667 1.00 43.31 84 HIS A CA 1
ATOM 707 C C . HIS A 1 84 ? 13.495 -21.350 -11.006 1.00 43.31 84 HIS A C 1
ATOM 709 O O . HIS A 1 84 ? 12.865 -21.016 -12.037 1.00 43.31 84 HIS A O 1
#

Secondary structure (DSSP, 8-state):
--HHHHHHHHHHHHHHHHHHHTTS---SSHHHHHSS-GGGEEEEEEEETTTEEEEEEEETTS-EEETTS-EE---GGGBS----